Protein AF-A0A093ZS64-F1 (afdb_monomer)

Nearest PDB structures (foldseek):
  7z3o-assembly1_LQ  TM=9.502E-01  e=1.789E-06  Thermochaetoides thermophila DSM 1495
  8c3a-assembly2_BL  TM=9.777E-01  e=1.224E-05  Candida albicans
  9axv-assembly1_Bc  TM=9.659E-01  e=1.322E-05  Schizosaccharomyces pombe
  6tnu-assembly1_BB  TM=9.605E-01 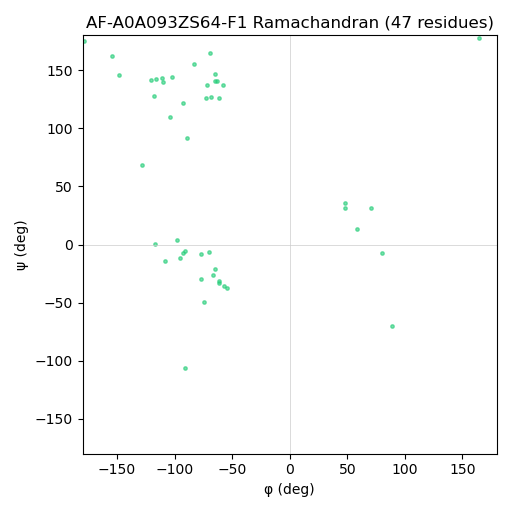 e=1.428E-05  Saccharomyces cerevisiae
  8eui-assembly1_Q  TM=9.678E-01  e=6.156E-05  Schizosaccharomyces pombe

Radius of gyration: 15.44 Å; Cα contacts (8 Å, |Δi|>4): 39; chains: 1; bounding 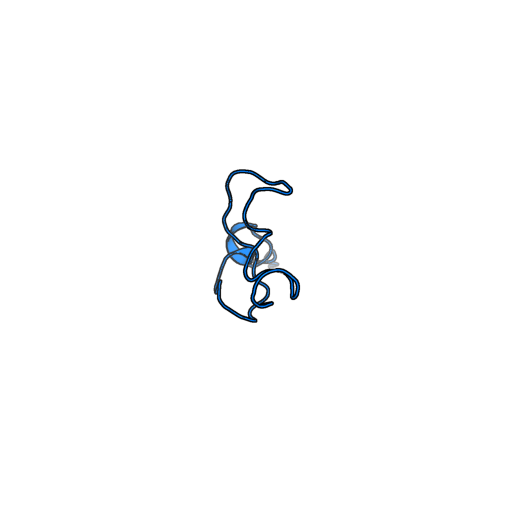box: 40×16×43 Å

Secondary structure (DSSP, 8-state):
------STTSGGGGGTT--TTS-PPP--SS-STTSS-STBBSTTSS-B-

Foldseek 3Di:
DDDDDDPQPDPVNLQPPDDPPPNGDDDDPDDDPPPPCAAQPDPVHPHHD

Sequence (49 aa):
LLLRGPKNSREAVKHFGMGPHKHKKPKVESKGRKFEKARGRRASRGFKV

Structure (mmCIF, N/CA/C/O backbone):
data_AF-A0A093ZS64-F1
#
_entry.id   AF-A0A093ZS64-F1
#
loop_
_atom_site.group_PDB
_atom_site.id
_atom_site.type_symbol
_atom_site.label_atom_id
_atom_site.label_alt_id
_atom_site.label_comp_id
_atom_site.label_asym_id
_atom_site.label_entity_id
_atom_site.label_seq_id
_atom_site.pdbx_PDB_ins_code
_atom_site.Cartn_x
_atom_site.Cartn_y
_atom_site.Cartn_z
_atom_site.occupancy
_atom_site.B_iso_or_equiv
_atom_site.auth_seq_id
_atom_site.auth_comp_id
_atom_site.auth_asym_id
_atom_site.auth_atom_id
_atom_site.pdbx_PDB_model_num
ATOM 1 N N . LEU A 1 1 ? -25.170 8.467 26.805 1.00 78.81 1 LEU A N 1
ATOM 2 C CA . LEU A 1 1 ? -24.953 7.810 25.493 1.00 78.81 1 LEU A CA 1
ATOM 3 C C . LEU A 1 1 ? -23.487 7.378 25.411 1.00 78.81 1 LEU A C 1
ATOM 5 O O . LEU A 1 1 ? -22.633 8.224 25.640 1.00 78.81 1 LEU A O 1
ATOM 9 N N . LEU A 1 2 ? -23.175 6.101 25.157 1.00 87.88 2 LEU A N 1
ATOM 10 C CA . LEU A 1 2 ? -21.783 5.637 25.035 1.00 87.88 2 LEU A CA 1
ATOM 11 C C . LEU A 1 2 ? -21.342 5.673 23.570 1.00 87.88 2 LEU A C 1
ATOM 13 O O . LEU A 1 2 ? -21.940 5.006 22.729 1.00 87.88 2 LEU A O 1
ATOM 17 N N . LEU A 1 3 ? -20.279 6.420 23.274 1.00 92.00 3 LEU A N 1
ATOM 18 C CA . LEU A 1 3 ? -19.677 6.491 21.944 1.00 92.00 3 LEU A CA 1
ATOM 19 C C . LEU A 1 3 ? -18.303 5.819 21.951 1.00 92.00 3 LEU A C 1
ATOM 21 O O . LEU A 1 3 ? -17.557 5.905 22.925 1.00 92.00 3 LEU A O 1
ATOM 25 N N . ARG A 1 4 ? -17.962 5.142 20.852 1.00 93.75 4 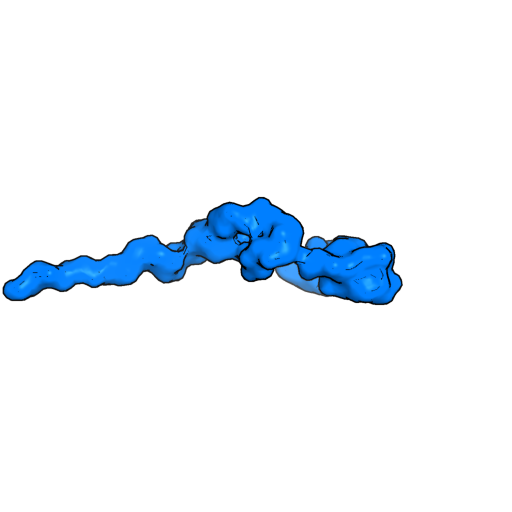ARG A N 1
ATOM 26 C CA . ARG A 1 4 ? -16.638 4.545 20.636 1.00 93.75 4 ARG A CA 1
ATOM 27 C C . ARG A 1 4 ? -15.961 5.204 19.446 1.00 93.75 4 ARG A C 1
ATOM 29 O O . ARG A 1 4 ? -16.604 5.478 18.437 1.00 93.75 4 ARG A O 1
ATOM 36 N N . GLY A 1 5 ? -14.651 5.393 19.561 1.00 93.94 5 GLY A N 1
ATOM 37 C CA 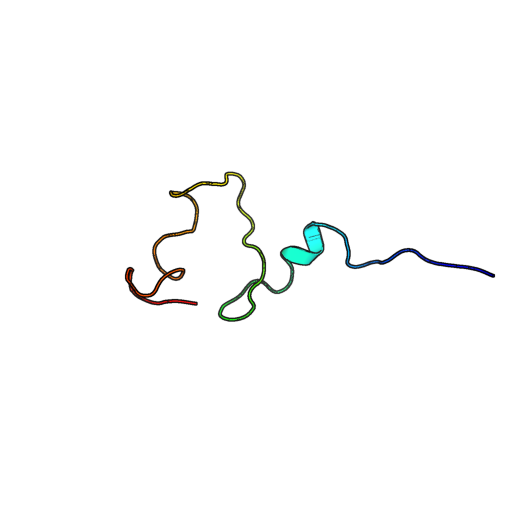. GLY A 1 5 ? -13.826 5.877 18.461 1.00 93.94 5 GLY A CA 1
ATOM 38 C C . GLY A 1 5 ? -13.674 4.858 17.320 1.00 93.94 5 GLY A C 1
ATOM 39 O O . GLY A 1 5 ? -13.945 3.662 17.491 1.00 93.94 5 GLY A O 1
ATOM 40 N N . PRO A 1 6 ? -13.208 5.313 16.145 1.00 95.31 6 PRO A N 1
ATOM 41 C CA . PRO A 1 6 ? -13.003 4.460 14.982 1.00 95.31 6 PRO A CA 1
ATOM 42 C C . PRO A 1 6 ? -11.843 3.478 15.205 1.00 95.31 6 PRO A C 1
ATOM 44 O O . PRO A 1 6 ? -10.720 3.872 15.508 1.00 95.31 6 PRO A O 1
ATOM 47 N N . LYS A 1 7 ? -12.098 2.179 15.007 1.00 94.12 7 LYS A N 1
ATOM 48 C CA . LYS A 1 7 ? -11.110 1.107 15.250 1.00 94.12 7 LYS A CA 1
ATOM 49 C C . LYS A 1 7 ? -10.046 0.982 14.152 1.00 94.12 7 LYS A C 1
ATOM 51 O O . LYS A 1 7 ? -8.915 0.583 14.421 1.00 94.12 7 LYS A O 1
ATOM 56 N N . ASN A 1 8 ? -10.407 1.335 12.918 1.00 95.38 8 ASN A N 1
ATOM 57 C CA . ASN A 1 8 ? -9.616 1.029 11.722 1.00 95.38 8 ASN A CA 1
ATOM 58 C C . ASN A 1 8 ? -8.723 2.185 11.244 1.00 95.38 8 ASN A C 1
ATOM 60 O O . ASN A 1 8 ? -8.055 2.059 10.222 1.00 95.38 8 ASN A O 1
ATOM 64 N N . SER A 1 9 ? -8.684 3.302 11.973 1.00 95.62 9 SER A N 1
ATOM 65 C CA . SER A 1 9 ? -7.864 4.475 11.633 1.00 95.62 9 SER A CA 1
ATOM 66 C C . SER A 1 9 ? -6.375 4.307 11.964 1.00 95.62 9 SER A C 1
ATOM 68 O O . SER A 1 9 ? -5.557 5.140 11.575 1.00 95.62 9 SER A O 1
ATOM 70 N N . ARG A 1 10 ? -5.996 3.231 12.666 1.00 96.56 10 ARG A N 1
ATOM 71 C CA . ARG A 1 10 ? -4.606 2.947 13.053 1.00 96.56 10 ARG A CA 1
ATOM 72 C C . ARG A 1 10 ? -3.727 2.698 11.826 1.00 96.56 10 ARG A C 1
ATOM 74 O O . ARG A 1 10 ? -4.112 1.965 10.919 1.00 96.56 10 ARG A O 1
ATOM 81 N N . GLU A 1 11 ? -2.491 3.196 11.850 1.00 94.69 11 GLU A N 1
ATOM 82 C CA . GLU A 1 11 ? -1.531 3.019 10.747 1.00 94.69 11 GLU A CA 1
ATOM 83 C C . GLU A 1 11 ? -1.273 1.544 10.406 1.00 94.69 11 GLU A C 1
ATOM 85 O O . GLU A 1 11 ? -1.156 1.186 9.236 1.00 94.69 11 GLU A O 1
ATOM 90 N N . ALA A 1 12 ? -1.270 0.670 11.417 1.00 95.38 12 ALA A N 1
ATOM 91 C CA . ALA A 1 12 ? -1.106 -0.771 11.236 1.00 95.38 12 ALA A CA 1
ATOM 92 C C . ALA A 1 12 ? -2.132 -1.366 10.252 1.00 95.38 12 ALA A C 1
ATOM 94 O O . ALA A 1 12 ? -1.778 -2.203 9.424 1.00 95.38 12 ALA A O 1
ATOM 95 N N . VAL A 1 13 ? -3.377 -0.877 10.278 1.00 97.12 13 VAL A N 1
ATOM 96 C CA . VAL A 1 13 ? -4.484 -1.397 9.458 1.00 97.12 13 VAL A CA 1
ATOM 97 C C . VAL A 1 13 ? -4.249 -1.149 7.966 1.00 97.12 13 VAL A C 1
ATOM 99 O O . VAL A 1 13 ? -4.693 -1.936 7.132 1.00 97.12 13 VAL A O 1
ATOM 102 N N . LYS A 1 14 ? -3.475 -0.118 7.599 1.00 95.50 14 LYS A N 1
ATOM 103 C CA . LYS A 1 14 ? -3.134 0.173 6.194 1.00 95.50 14 LYS A CA 1
ATOM 104 C C . LYS A 1 14 ? -2.275 -0.915 5.543 1.00 95.50 14 LYS A C 1
ATOM 106 O O . LYS A 1 14 ? -2.235 -1.001 4.315 1.00 95.50 14 LYS A O 1
ATOM 111 N N . HIS A 1 15 ? -1.594 -1.717 6.358 1.00 96.06 15 HIS A N 1
ATOM 112 C CA . HIS A 1 15 ? -0.715 -2.800 5.924 1.00 96.06 15 HIS A CA 1
ATOM 113 C C . HIS A 1 15 ? -1.418 -4.168 5.893 1.00 96.06 15 HIS A C 1
ATOM 115 O O . HIS A 1 15 ? -0.872 -5.125 5.347 1.00 96.06 15 HIS A O 1
ATOM 121 N N . PHE A 1 16 ? -2.617 -4.286 6.470 1.00 96.94 16 PHE A N 1
ATOM 122 C CA . PHE A 1 16 ? -3.327 -5.562 6.559 1.00 96.94 16 PHE A CA 1
ATOM 123 C C . PHE A 1 16 ? -3.864 -6.011 5.197 1.00 96.94 16 PHE A C 1
ATOM 125 O O . PHE A 1 16 ? -4.415 -5.210 4.440 1.00 96.94 16 PHE A O 1
ATOM 132 N N . GLY A 1 17 ? -3.720 -7.308 4.902 1.00 95.56 17 GLY A N 1
ATOM 133 C CA . GLY A 1 17 ? -4.145 -7.897 3.628 1.00 95.56 17 GLY A CA 1
ATOM 134 C C . GLY A 1 17 ? -3.285 -7.470 2.435 1.00 95.56 17 GLY A C 1
ATOM 135 O O . GLY A 1 17 ? -3.803 -7.321 1.328 1.00 95.56 17 GLY A O 1
ATOM 136 N N . MET A 1 18 ? -1.993 -7.211 2.660 1.00 96.31 18 MET A N 1
ATOM 137 C CA . MET A 1 18 ? -1.052 -6.856 1.598 1.00 96.31 18 MET A CA 1
ATOM 138 C C . MET A 1 18 ? -0.931 -7.986 0.569 1.00 96.31 18 MET A C 1
ATOM 140 O O . MET A 1 18 ? -0.622 -9.120 0.918 1.00 96.31 18 MET A O 1
ATOM 144 N N . GLY A 1 19 ? -1.144 -7.658 -0.704 1.00 94.75 19 GLY A N 1
ATOM 145 C CA . GLY A 1 19 ? -1.052 -8.606 -1.809 1.00 94.75 19 GLY A CA 1
ATOM 146 C C . GLY A 1 19 ? -1.318 -7.949 -3.166 1.00 94.75 19 GLY A C 1
ATOM 147 O O . GLY A 1 19 ? -1.656 -6.756 -3.217 1.00 94.75 19 GLY A O 1
ATOM 148 N N . PRO A 1 20 ? -1.165 -8.702 -4.269 1.00 94.19 20 PRO A N 1
ATOM 149 C CA . P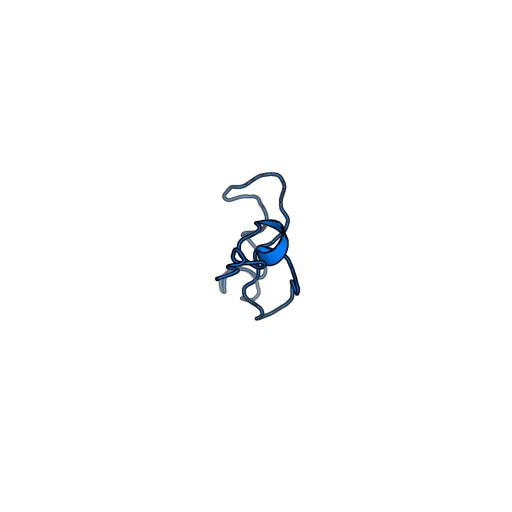RO A 1 20 ? -1.410 -8.185 -5.608 1.00 94.19 20 PRO A CA 1
ATOM 150 C C . PRO A 1 20 ? -2.833 -7.646 -5.785 1.00 94.19 20 PRO A C 1
ATOM 152 O O . PRO A 1 20 ? -3.786 -8.241 -5.284 1.00 94.19 20 PRO A O 1
ATOM 155 N N . HIS A 1 21 ? -2.975 -6.496 -6.453 1.00 93.25 21 HIS A N 1
ATOM 156 C CA . HIS A 1 21 ? -4.257 -5.820 -6.715 1.00 93.25 21 HIS A CA 1
ATOM 157 C C . HIS A 1 21 ? -5.086 -5.440 -5.470 1.00 93.25 21 HIS A C 1
ATOM 159 O O . HIS A 1 21 ? -6.256 -5.083 -5.578 1.00 93.25 21 HIS A O 1
ATOM 165 N N . LYS A 1 22 ? -4.504 -5.490 -4.260 1.00 94.75 22 LYS A N 1
ATOM 166 C CA . LYS A 1 22 ? -5.195 -5.108 -3.010 1.00 94.75 22 LYS A CA 1
ATOM 167 C C . LYS A 1 22 ? -4.990 -3.646 -2.604 1.00 94.75 22 LYS A C 1
ATOM 169 O O . LYS A 1 22 ? -5.605 -3.197 -1.639 1.00 94.75 22 LYS A O 1
ATOM 174 N N . HIS A 1 23 ? -4.111 -2.920 -3.303 1.00 91.62 23 HIS A N 1
ATOM 175 C CA . HIS A 1 23 ? -3.772 -1.508 -3.056 1.00 91.62 23 HIS A CA 1
ATOM 176 C C . HIS A 1 23 ? -3.476 -1.159 -1.584 1.00 91.62 23 HIS A C 1
ATOM 178 O O . HIS A 1 23 ? -3.720 -0.043 -1.127 1.00 91.62 23 HIS A O 1
ATOM 184 N N . LYS A 1 24 ? -2.934 -2.113 -0.823 1.00 95.56 24 LYS A N 1
ATOM 185 C CA . LYS A 1 24 ? -2.509 -1.889 0.561 1.00 95.56 24 LYS A CA 1
ATOM 186 C C . LYS A 1 24 ? -1.115 -1.278 0.608 1.00 95.56 24 LYS A C 1
ATOM 188 O O . LYS A 1 24 ? -0.319 -1.409 -0.326 1.00 95.56 24 LYS A O 1
ATOM 193 N N . LYS A 1 25 ? -0.825 -0.575 1.703 1.00 94.19 25 LYS A N 1
ATOM 194 C CA . LYS A 1 25 ? 0.452 0.114 1.881 1.00 94.19 25 LYS A CA 1
ATOM 195 C C . LYS A 1 25 ? 1.551 -0.930 2.146 1.00 94.19 25 LYS A C 1
ATOM 197 O O . LYS A 1 25 ? 1.418 -1.697 3.100 1.00 94.19 25 LYS A O 1
ATOM 202 N N . PRO A 1 26 ? 2.658 -0.953 1.382 1.00 93.62 26 PRO A N 1
ATOM 203 C CA . PRO A 1 26 ? 3.788 -1.825 1.691 1.00 93.62 26 PRO A CA 1
ATOM 204 C C . PRO A 1 26 ? 4.442 -1.435 3.019 1.00 93.62 26 PRO A C 1
ATOM 20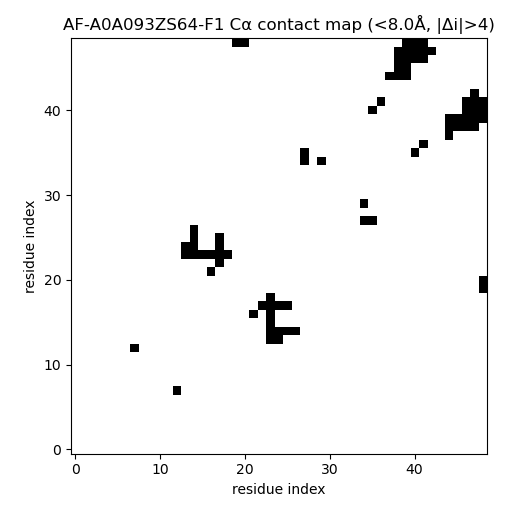6 O O . PRO A 1 26 ? 4.468 -0.256 3.394 1.00 93.62 26 PRO A O 1
ATOM 209 N N . LYS A 1 27 ? 4.959 -2.430 3.740 1.00 94.69 27 LYS A N 1
ATOM 210 C CA . LYS A 1 27 ? 5.669 -2.229 5.004 1.00 94.69 27 LYS A CA 1
ATOM 211 C C . LYS A 1 27 ? 7.155 -2.025 4.701 1.00 94.69 27 LYS A C 1
ATOM 213 O O . LYS A 1 27 ? 7.899 -2.987 4.597 1.00 94.69 27 LYS A O 1
ATOM 218 N N . VAL A 1 28 ? 7.549 -0.765 4.535 1.00 94.31 28 VAL A N 1
ATOM 219 C CA . VAL A 1 28 ? 8.937 -0.347 4.283 1.00 94.31 28 VAL A CA 1
ATOM 220 C C . VAL A 1 28 ? 9.405 0.602 5.378 1.00 94.31 28 VAL A C 1
ATOM 222 O O . VAL A 1 28 ? 8.631 1.455 5.817 1.00 94.31 28 VAL A O 1
ATOM 225 N N . GLU A 1 29 ? 10.661 0.468 5.797 1.00 93.94 29 GLU A N 1
ATOM 226 C CA . GLU A 1 29 ? 11.276 1.339 6.808 1.00 93.94 29 GLU A CA 1
ATOM 227 C C . GLU A 1 29 ? 11.611 2.714 6.221 1.00 93.94 29 GLU A C 1
ATOM 229 O O . GLU A 1 29 ? 11.208 3.748 6.749 1.00 93.94 29 GLU A O 1
ATOM 234 N N . SER A 1 30 ? 12.277 2.721 5.064 1.00 94.88 30 SER A N 1
ATOM 235 C CA . SER A 1 30 ? 12.655 3.936 4.341 1.00 94.88 30 SER A CA 1
ATOM 236 C C . SER A 1 30 ? 11.732 4.208 3.155 1.00 94.88 30 SER A C 1
ATOM 238 O O . SER A 1 30 ? 11.296 3.301 2.443 1.00 94.88 30 SER A O 1
ATOM 240 N N . LYS A 1 31 ? 11.455 5.490 2.898 1.00 93.81 31 LYS A N 1
ATOM 241 C CA . LYS A 1 31 ? 10.670 5.947 1.742 1.00 93.81 31 LYS A CA 1
ATOM 242 C C . LYS A 1 31 ? 11.571 6.670 0.746 1.00 93.81 31 LYS A C 1
ATOM 244 O O . LYS A 1 31 ? 12.421 7.462 1.125 1.00 93.81 31 LYS A O 1
ATOM 249 N N . GLY A 1 32 ? 11.358 6.436 -0.549 1.00 95.81 32 GLY A N 1
ATOM 250 C CA . GLY A 1 32 ? 12.125 7.104 -1.607 1.00 95.81 32 GLY A CA 1
ATOM 251 C C . GLY A 1 32 ? 11.991 6.424 -2.966 1.00 95.81 32 GLY A C 1
ATOM 252 O O . GLY A 1 32 ? 11.311 5.409 -3.099 1.00 95.81 32 GLY A O 1
ATOM 253 N N . ARG A 1 33 ? 12.624 6.989 -4.004 1.00 94.81 33 ARG A N 1
ATOM 254 C CA . ARG A 1 33 ? 12.554 6.467 -5.387 1.00 94.81 33 ARG A CA 1
ATOM 255 C C . ARG A 1 33 ? 13.115 5.045 -5.520 1.00 94.81 33 ARG A C 1
ATOM 257 O O . ARG A 1 33 ? 12.639 4.292 -6.364 1.00 94.81 33 ARG A O 1
ATOM 264 N N . LYS A 1 34 ? 14.114 4.704 -4.700 1.00 94.69 34 LYS A N 1
ATOM 265 C CA . LYS A 1 34 ? 14.834 3.421 -4.726 1.00 94.69 34 LYS A CA 1
ATOM 266 C C . LYS A 1 34 ? 14.226 2.347 -3.810 1.00 94.69 34 LYS A C 1
ATOM 268 O O . LYS A 1 34 ? 14.649 1.204 -3.885 1.00 94.69 34 LYS A O 1
ATOM 273 N N . PHE A 1 35 ? 13.213 2.683 -3.009 1.00 95.38 35 PHE A N 1
ATOM 274 C CA . PHE A 1 35 ? 12.582 1.752 -2.069 1.00 95.38 35 PHE A CA 1
ATOM 275 C C . PHE A 1 35 ? 11.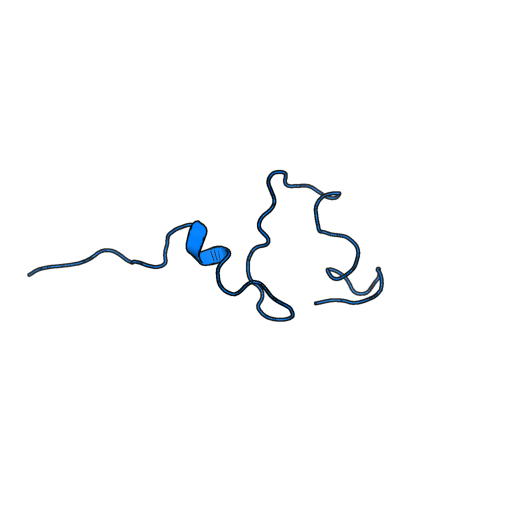224 1.291 -2.609 1.00 95.38 35 PHE A C 1
ATOM 277 O O . PHE A 1 35 ? 10.298 2.092 -2.716 1.00 95.38 35 PHE A O 1
ATOM 284 N N . GLU A 1 36 ? 11.131 0.019 -3.009 1.00 93.06 36 GLU A N 1
ATOM 285 C CA . GLU A 1 36 ? 9.909 -0.667 -3.476 1.00 93.06 36 GLU A CA 1
ATOM 286 C C . GLU A 1 36 ? 9.042 0.071 -4.525 1.00 93.06 36 GLU A C 1
ATOM 288 O O . GLU A 1 36 ? 7.814 -0.036 -4.526 1.00 93.06 36 GLU A O 1
ATOM 293 N N . LYS A 1 37 ? 9.659 0.811 -5.459 1.00 93.69 37 LYS A N 1
ATOM 294 C CA . LYS A 1 37 ? 8.951 1.544 -6.536 1.00 93.69 37 LYS A CA 1
ATOM 295 C C . LYS A 1 37 ? 9.278 1.079 -7.963 1.00 93.69 37 LYS A C 1
ATOM 297 O O . LYS A 1 37 ? 8.795 1.693 -8.915 1.00 93.69 37 LYS A O 1
ATOM 302 N N . ALA A 1 38 ? 10.134 0.074 -8.151 1.00 94.50 38 ALA A N 1
ATOM 303 C CA . ALA A 1 38 ? 10.646 -0.323 -9.469 1.00 94.50 38 ALA A CA 1
ATOM 304 C C . ALA A 1 38 ? 9.776 -1.402 -10.144 1.00 94.50 38 ALA A C 1
ATOM 306 O O . ALA A 1 38 ? 8.694 -1.085 -10.641 1.00 94.50 38 ALA A O 1
ATOM 307 N N . ARG A 1 39 ? 10.251 -2.654 -10.188 1.00 95.44 39 ARG A N 1
ATOM 308 C CA . ARG A 1 39 ? 9.530 -3.784 -10.789 1.00 95.44 39 ARG A CA 1
ATOM 309 C C . ARG A 1 39 ? 8.229 -4.057 -10.031 1.00 95.44 39 ARG A C 1
ATOM 311 O O . ARG A 1 39 ? 8.197 -3.937 -8.810 1.00 95.44 39 ARG A O 1
ATOM 318 N N . GLY A 1 40 ? 7.154 -4.381 -10.747 1.00 93.81 40 GLY A N 1
ATOM 319 C CA . GLY A 1 40 ? 5.852 -4.699 -10.145 1.00 93.81 40 GLY A CA 1
ATOM 320 C C . GLY A 1 40 ? 5.013 -3.483 -9.733 1.00 93.81 40 GLY A C 1
ATOM 321 O O . GLY A 1 40 ? 3.854 -3.640 -9.369 1.00 93.81 40 GLY A O 1
ATOM 322 N N . ARG A 1 41 ? 5.549 -2.254 -9.794 1.00 94.56 41 ARG A N 1
ATOM 323 C CA . ARG A 1 41 ? 4.808 -1.019 -9.447 1.00 94.56 41 ARG A CA 1
ATOM 324 C C . ARG A 1 41 ? 4.456 -0.146 -10.649 1.00 94.56 41 ARG A C 1
ATOM 326 O O . ARG A 1 41 ? 3.656 0.778 -10.521 1.00 94.56 41 ARG A O 1
ATOM 333 N N . ARG A 1 42 ? 5.066 -0.396 -11.811 1.00 95.12 42 ARG A N 1
ATOM 334 C CA . ARG A 1 42 ? 4.876 0.389 -13.039 1.00 95.12 42 ARG A CA 1
ATOM 335 C C . ARG A 1 42 ? 5.028 -0.496 -14.273 1.00 95.12 42 ARG A C 1
ATOM 337 O O . ARG A 1 42 ? 5.874 -1.384 -14.285 1.00 95.12 42 ARG A O 1
ATOM 344 N N . ALA A 1 43 ? 4.265 -0.194 -15.322 1.00 95.62 43 ALA A N 1
ATOM 345 C CA . ALA A 1 43 ? 4.239 -0.997 -16.547 1.00 95.62 43 ALA A CA 1
ATOM 346 C C . ALA A 1 43 ? 5.605 -1.050 -17.256 1.00 95.62 43 ALA A C 1
ATOM 348 O O . ALA A 1 43 ? 5.989 -2.085 -17.779 1.00 95.62 43 ALA A O 1
ATOM 349 N N . SER A 1 44 ? 6.398 0.026 -17.184 1.00 97.31 44 SER A N 1
ATOM 350 C CA . SER A 1 44 ? 7.713 0.105 -17.839 1.00 97.31 44 SER A CA 1
ATOM 351 C C . SER A 1 44 ? 8.804 -0.783 -17.226 1.00 97.31 44 SER A C 1
ATOM 353 O O . SER A 1 44 ? 9.912 -0.839 -17.753 1.00 97.31 44 SER A O 1
ATOM 355 N N . ARG A 1 45 ? 8.548 -1.452 -16.094 1.00 94.75 45 ARG A N 1
ATOM 356 C CA . ARG A 1 45 ? 9.515 -2.334 -15.416 1.00 94.75 45 ARG A CA 1
ATOM 357 C C . ARG A 1 45 ? 8.878 -3.702 -15.152 1.00 94.75 45 ARG A C 1
ATOM 359 O O . ARG A 1 45 ? 8.627 -4.072 -14.006 1.00 94.75 45 ARG A O 1
ATOM 366 N N . GLY A 1 46 ? 8.625 -4.449 -16.227 1.00 95.25 46 GLY A N 1
ATOM 367 C CA . GLY A 1 46 ? 8.142 -5.834 -16.210 1.00 95.25 46 GLY A CA 1
ATOM 368 C C . GLY A 1 46 ? 6.619 -5.952 -16.175 1.00 95.25 46 GLY A C 1
ATOM 369 O O . GLY A 1 46 ? 6.020 -6.373 -17.151 1.00 95.25 46 GLY A O 1
ATOM 370 N N . PHE A 1 47 ? 5.994 -5.592 -15.053 1.00 93.62 47 PHE A N 1
ATOM 371 C CA . PHE A 1 47 ? 4.538 -5.641 -14.879 1.00 93.62 47 PHE A CA 1
ATOM 372 C C . PHE A 1 47 ? 4.084 -4.627 -13.822 1.00 93.62 47 PHE A C 1
ATOM 374 O O . PHE A 1 47 ? 4.892 -4.133 -13.026 1.00 93.62 47 PHE A O 1
ATOM 381 N N . LYS A 1 48 ? 2.787 -4.305 -13.813 1.00 94.06 48 LYS A N 1
ATOM 382 C CA . LYS A 1 48 ? 2.160 -3.400 -12.841 1.00 94.06 48 LYS A CA 1
ATOM 383 C C . LYS A 1 48 ? 1.111 -4.162 -12.033 1.00 94.06 48 LYS A C 1
ATOM 385 O O . LYS A 1 48 ? 0.238 -4.790 -12.620 1.00 94.06 48 LYS A O 1
ATOM 390 N N . VAL A 1 49 ? 1.223 -4.075 -10.709 1.00 90.38 49 VAL A N 1
ATOM 391 C CA . VAL A 1 49 ? 0.325 -4.696 -9.724 1.00 90.38 49 VAL A CA 1
ATOM 392 C C . VAL A 1 49 ? -0.614 -3.673 -9.105 1.00 90.38 49 VAL A C 1
ATOM 394 O O . VAL A 1 49 ? -0.146 -2.541 -8.835 1.00 90.38 49 VAL A O 1
#

Solvent-accessible surface area (backbone atoms only — not comparable to full-atom values): 3386 Å² total; per-residue (Å²): 136,93,85,79,81,80,82,72,77,48,75,70,55,48,41,57,76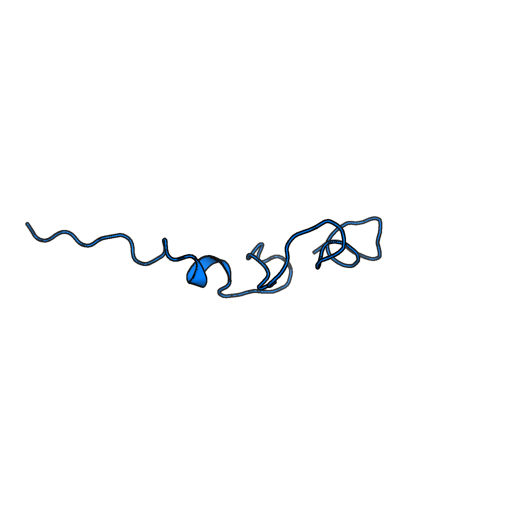,62,54,83,79,54,85,37,49,80,95,64,94,66,86,54,83,88,47,94,52,52,69,45,59,32,65,94,37,86,37,62,87

Mean predicted aligned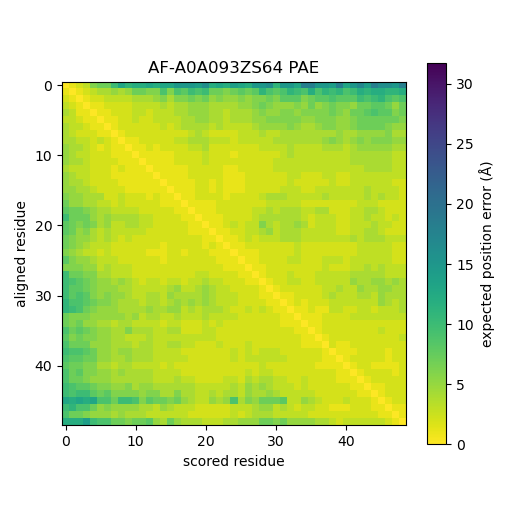 error: 3.53 Å

pLDDT: mean 94.21, std 2.75, range [78.81, 97.31]